Protein AF-A0A3L7YJM9-F1 (afdb_monomer_lite)

pLDDT: mean 88.93, std 14.05, range [40.62, 97.94]

Secondary structure (DSSP, 8-state):
-------TT-EEEEEEETTTTEEEEEETTS-EEEEEHHHHS--

Foldseek 3Di:
DPPPPPPQAAWPDWDDDVVQQWIWTQTPVRDIDIGHVVRVPDD

Structure (mmCIF, N/CA/C/O backbone):
data_AF-A0A3L7YJM9-F1
#
_entry.id   AF-A0A3L7YJM9-F1
#
loop_
_atom_site.group_PDB
_atom_site.id
_atom_site.type_symbol
_atom_site.label_atom_id
_atom_site.label_alt_id
_atom_site.label_comp_id
_atom_site.label_asym_id
_atom_site.label_entity_id
_atom_site.label_seq_id
_atom_site.pdbx_PDB_ins_code
_atom_site.Cartn_x
_atom_site.Cartn_y
_atom_site.Cartn_z
_atom_site.occupancy
_atom_site.B_iso_or_equiv
_atom_site.auth_seq_id
_atom_site.auth_comp_id
_atom_site.auth_asym_id
_atom_site.auth_atom_id
_atom_site.pdbx_PDB_model_num
ATOM 1 N N . MET A 1 1 ? -3.214 4.518 -28.246 1.00 40.62 1 MET A N 1
ATOM 2 C CA . MET A 1 1 ? -2.427 3.628 -27.367 1.00 40.62 1 MET A CA 1
ATOM 3 C C . MET A 1 1 ? -1.780 4.521 -26.327 1.00 40.62 1 MET A C 1
ATOM 5 O O . MET A 1 1 ? -1.117 5.468 -26.734 1.00 40.62 1 MET A O 1
ATOM 9 N N . ALA A 1 2 ? -2.073 4.329 -25.038 1.00 55.28 2 ALA A N 1
ATOM 10 C CA . ALA A 1 2 ? -1.425 5.103 -23.979 1.00 55.28 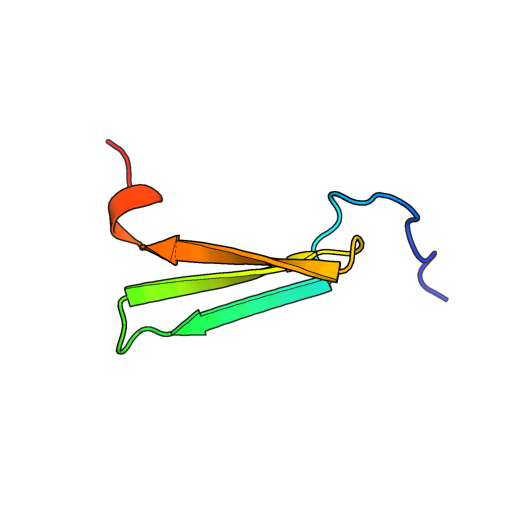2 ALA A CA 1
ATOM 11 C C . ALA A 1 2 ? 0.089 4.859 -24.065 1.00 55.28 2 ALA A C 1
ATOM 13 O O . ALA A 1 2 ? 0.521 3.720 -24.242 1.00 55.28 2 ALA A O 1
ATOM 14 N N . ARG A 1 3 ? 0.879 5.933 -24.055 1.00 56.72 3 ARG A N 1
ATOM 15 C CA . ARG A 1 3 ? 2.338 5.844 -24.030 1.00 56.72 3 ARG A CA 1
ATOM 16 C C . ARG A 1 3 ? 2.693 5.185 -22.701 1.00 56.72 3 ARG A C 1
ATOM 18 O O . ARG A 1 3 ? 2.325 5.732 -21.674 1.00 56.72 3 ARG A O 1
ATOM 25 N N . ALA A 1 4 ? 3.342 4.023 -22.727 1.00 59.03 4 ALA A N 1
ATOM 26 C CA . ALA A 1 4 ? 3.979 3.503 -21.525 1.00 59.03 4 ALA A CA 1
ATOM 27 C C . ALA A 1 4 ? 5.009 4.556 -21.106 1.00 59.03 4 ALA A C 1
ATOM 29 O O . ALA A 1 4 ? 5.941 4.835 -21.875 1.00 59.03 4 ALA A O 1
ATOM 30 N N . SER A 1 5 ? 4.787 5.240 -19.985 1.00 61.62 5 SER A N 1
ATOM 31 C CA . SER A 1 5 ? 5.799 6.145 -19.467 1.00 61.62 5 SER A CA 1
ATOM 32 C C . SER A 1 5 ? 6.905 5.258 -18.901 1.00 61.62 5 SER A C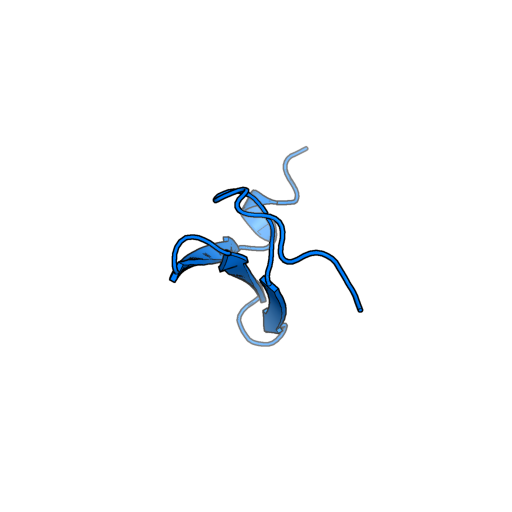 1
ATOM 34 O O . SER A 1 5 ? 6.661 4.355 -18.113 1.00 61.62 5 SER A O 1
ATOM 36 N N . ASN A 1 6 ? 8.147 5.481 -19.328 1.00 72.69 6 ASN A N 1
ATOM 37 C CA . ASN A 1 6 ? 9.317 4.855 -18.697 1.00 72.69 6 ASN A CA 1
ATOM 38 C C . ASN A 1 6 ? 9.694 5.593 -17.400 1.00 72.69 6 ASN A C 1
ATOM 40 O O . ASN A 1 6 ? 10.869 5.639 -17.038 1.00 72.69 6 ASN A O 1
ATOM 44 N N . ASP A 1 7 ? 8.732 6.263 -16.764 1.00 89.56 7 ASP A N 1
ATOM 45 C CA . ASP A 1 7 ? 8.971 6.988 -15.528 1.00 89.56 7 ASP A CA 1
ATOM 46 C C . ASP A 1 7 ? 8.853 5.988 -14.373 1.00 89.56 7 ASP A C 1
ATOM 48 O O . ASP A 1 7 ? 7.754 5.495 -14.125 1.00 89.56 7 ASP A O 1
ATOM 52 N N . PRO A 1 8 ? 9.951 5.659 -13.668 1.00 88.75 8 PRO A N 1
ATOM 53 C CA . PRO A 1 8 ? 9.911 4.702 -12.563 1.00 88.75 8 PRO A CA 1
ATOM 54 C C . PRO A 1 8 ? 8.995 5.158 -11.417 1.00 88.75 8 PRO A C 1
ATOM 56 O O . PRO A 1 8 ? 8.579 4.335 -10.610 1.00 88.75 8 PRO A O 1
ATOM 59 N N . THR A 1 9 ? 8.661 6.452 -11.355 1.00 92.38 9 THR A N 1
ATOM 60 C CA . THR A 1 9 ? 7.764 7.035 -10.350 1.00 92.38 9 THR A CA 1
ATOM 61 C C . THR A 1 9 ? 6.296 7.064 -10.785 1.00 92.38 9 THR A C 1
ATOM 63 O O . THR A 1 9 ? 5.451 7.589 -10.061 1.00 92.38 9 THR A O 1
ATOM 66 N N . GLU A 1 10 ? 5.956 6.503 -11.950 1.00 93.38 10 GLU A N 1
ATOM 67 C CA . GLU A 1 10 ? 4.567 6.388 -12.396 1.00 93.38 10 GLU A CA 1
ATOM 68 C C . GLU A 1 10 ? 3.842 5.256 -11.637 1.00 93.38 10 GLU A C 1
ATOM 70 O O . GLU A 1 10 ? 4.332 4.122 -11.610 1.00 93.38 10 GLU A O 1
ATOM 75 N N . PRO A 1 11 ? 2.675 5.520 -11.017 1.00 95.19 11 PRO A N 1
ATOM 76 C CA . PRO A 1 11 ? 1.868 4.472 -10.403 1.00 95.19 11 PRO A CA 1
ATOM 77 C C . PRO A 1 11 ? 1.127 3.662 -11.478 1.00 95.19 11 PRO A C 1
ATOM 79 O O . PRO A 1 11 ? 0.425 4.224 -12.319 1.00 95.19 11 PRO A O 1
ATOM 82 N N . ILE A 1 12 ? 1.247 2.335 -11.420 1.00 96.25 12 ILE A N 1
ATOM 83 C CA . ILE A 1 12 ? 0.534 1.389 -12.291 1.00 96.25 12 ILE A CA 1
ATOM 84 C C . ILE A 1 12 ? -0.829 1.017 -11.699 1.00 96.25 12 ILE A C 1
ATOM 86 O O . ILE A 1 12 ? -1.813 0.932 -12.434 1.00 96.25 12 ILE A O 1
ATOM 90 N N . ASP A 1 13 ? -0.892 0.778 -10.388 1.00 96.56 13 ASP A N 1
ATOM 91 C CA . ASP A 1 13 ? -2.119 0.397 -9.683 1.00 96.56 13 ASP A CA 1
ATOM 92 C C . ASP A 1 13 ? -2.152 1.016 -8.282 1.00 96.56 13 ASP A C 1
ATOM 94 O O . ASP A 1 13 ? -1.115 1.211 -7.642 1.00 96.56 13 ASP A O 1
ATOM 98 N N . ILE A 1 14 ? -3.357 1.333 -7.807 1.00 96.38 14 ILE A N 1
ATOM 99 C CA . ILE A 1 14 ? -3.593 1.879 -6.470 1.00 96.38 14 ILE A CA 1
ATOM 100 C C . ILE A 1 14 ? -4.739 1.101 -5.837 1.00 96.38 14 ILE A C 1
ATOM 102 O O . ILE A 1 14 ? -5.885 1.163 -6.289 1.00 96.38 14 ILE A O 1
ATOM 106 N N . ARG A 1 15 ? -4.440 0.417 -4.734 1.00 97.62 15 ARG A N 1
ATOM 107 C CA . ARG A 1 15 ? -5.406 -0.383 -3.978 1.00 97.62 15 ARG A CA 1
ATOM 108 C C . ARG A 1 15 ? -5.553 0.144 -2.563 1.00 97.62 15 ARG A C 1
ATOM 110 O O . ARG A 1 15 ? -4.596 0.611 -1.949 1.00 97.62 15 ARG A O 1
ATOM 117 N N . TYR A 1 16 ? -6.758 0.023 -2.024 1.00 95.12 16 TYR A N 1
ATOM 118 C CA . TYR A 1 16 ? -7.058 0.373 -0.642 1.00 95.12 16 TYR A CA 1
ATOM 119 C C . TYR A 1 16 ? -7.543 -0.856 0.124 1.00 95.12 16 TYR A C 1
ATOM 121 O O . TYR A 1 16 ? -8.410 -1.597 -0.338 1.00 95.12 16 TYR A O 1
ATOM 129 N N . ASP A 1 17 ? -7.001 -1.044 1.322 1.00 95.19 17 ASP A N 1
ATOM 130 C CA . ASP A 1 17 ? -7.456 -2.042 2.280 1.00 95.19 17 ASP A CA 1
ATOM 131 C C . ASP A 1 17 ? -7.939 -1.312 3.533 1.00 95.19 17 ASP A C 1
ATOM 133 O O . ASP A 1 17 ? -7.169 -0.925 4.416 1.00 95.19 17 ASP A O 1
ATOM 137 N N . ASN A 1 18 ? -9.253 -1.104 3.591 1.00 94.88 18 ASN A N 1
ATOM 138 C CA . ASN A 1 18 ? -9.894 -0.415 4.705 1.00 94.88 18 ASN A CA 1
ATOM 139 C C . ASN A 1 18 ? -9.950 -1.272 5.973 1.00 94.88 18 ASN A C 1
ATOM 141 O O . ASN A 1 18 ? -10.000 -0.713 7.064 1.00 94.88 18 ASN A O 1
ATOM 145 N N . SER A 1 19 ? -9.915 -2.603 5.852 1.00 96.38 19 SER A N 1
ATOM 146 C CA . SER A 1 19 ? -9.875 -3.495 7.014 1.00 96.38 19 SE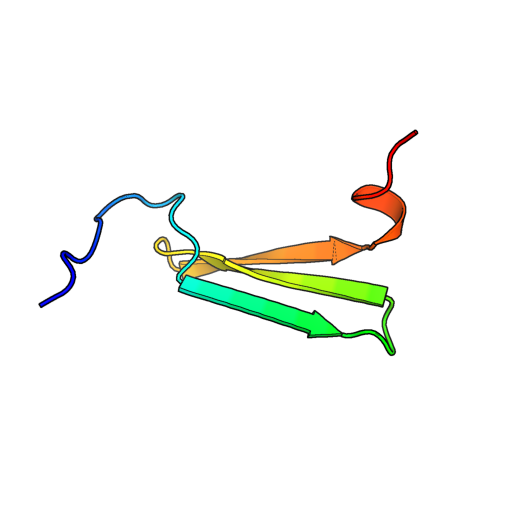R A CA 1
ATOM 147 C C . SER A 1 19 ? -8.541 -3.383 7.751 1.00 96.38 19 SER A C 1
ATOM 149 O O . SER A 1 19 ? -8.521 -3.460 8.976 1.00 96.38 19 SER A O 1
ATOM 151 N N . ASN A 1 20 ? -7.449 -3.133 7.022 1.00 95.31 20 ASN A N 1
ATOM 152 C CA . ASN A 1 20 ? -6.111 -2.921 7.582 1.00 95.31 20 ASN A CA 1
ATOM 153 C C . ASN A 1 20 ? -5.648 -1.450 7.569 1.00 95.31 20 ASN A C 1
ATOM 155 O O . ASN A 1 20 ? -4.484 -1.176 7.866 1.00 95.31 20 ASN A O 1
ATOM 159 N N . ALA A 1 21 ? -6.540 -0.510 7.237 1.00 96.56 21 ALA A N 1
ATOM 160 C CA . ALA A 1 21 ? -6.288 0.933 7.184 1.00 96.56 21 ALA A CA 1
ATOM 161 C C . ALA A 1 21 ? -5.003 1.324 6.419 1.00 96.56 21 ALA A C 1
ATOM 163 O O . ALA A 1 21 ? -4.173 2.098 6.917 1.00 96.56 21 ALA A O 1
ATOM 164 N N . ARG A 1 22 ? -4.821 0.773 5.211 1.00 97.31 22 ARG A N 1
ATOM 165 C CA . ARG A 1 22 ? -3.626 1.010 4.386 1.00 97.31 22 ARG A CA 1
ATOM 166 C C . ARG A 1 22 ? -3.928 1.214 2.902 1.00 97.31 22 ARG A C 1
ATOM 168 O O . ARG A 1 22 ? -4.898 0.680 2.369 1.00 97.31 22 ARG A O 1
ATOM 175 N N . LEU A 1 23 ? -3.045 1.963 2.249 1.00 97.88 23 LEU A N 1
ATOM 176 C CA . LEU A 1 23 ? -2.979 2.177 0.807 1.00 97.88 23 LEU A CA 1
ATOM 177 C C . LEU A 1 23 ? -1.778 1.413 0.246 1.00 97.88 23 LEU A C 1
ATOM 179 O O .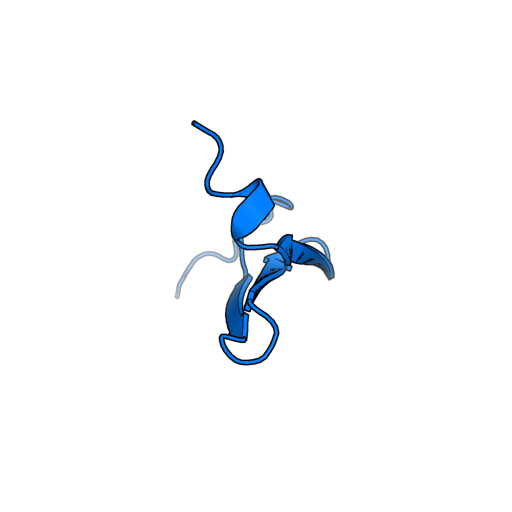 LEU A 1 23 ? -0.684 1.502 0.803 1.00 97.88 23 LEU A O 1
ATOM 183 N N . GLU A 1 24 ? -1.971 0.705 -0.856 1.00 97.94 24 GLU A N 1
ATOM 184 C CA . GLU A 1 24 ? -0.912 0.022 -1.595 1.00 97.94 24 GLU A CA 1
ATOM 185 C C . GLU A 1 24 ? -0.787 0.644 -2.986 1.00 97.94 24 GLU A C 1
ATOM 187 O O . GLU A 1 24 ? -1.800 0.890 -3.644 1.00 97.94 24 GLU A O 1
ATOM 192 N N . ILE A 1 25 ? 0.443 0.908 -3.420 1.00 97.31 25 ILE A N 1
ATOM 193 C CA . ILE A 1 25 ? 0.746 1.458 -4.744 1.00 97.31 25 ILE A CA 1
ATOM 194 C C . ILE A 1 25 ? 1.775 0.554 -5.407 1.00 97.31 25 ILE A C 1
ATOM 196 O O . ILE A 1 25 ? 2.856 0.361 -4.848 1.00 97.31 25 ILE A O 1
ATOM 200 N N . ASP A 1 26 ? 1.439 0.037 -6.584 1.00 97.50 26 ASP A N 1
ATOM 201 C CA . ASP A 1 26 ? 2.381 -0.662 -7.455 1.00 97.50 26 ASP A CA 1
ATOM 202 C C . ASP A 1 26 ? 2.946 0.348 -8.462 1.00 97.50 26 ASP A C 1
ATOM 204 O O . ASP A 1 26 ? 2.189 1.032 -9.156 1.00 97.50 26 ASP A O 1
ATOM 208 N N . TRP A 1 27 ? 4.270 0.467 -8.524 1.00 96.44 27 TRP A N 1
ATOM 209 C CA . TRP A 1 27 ? 4.984 1.446 -9.346 1.00 96.44 27 TRP A CA 1
ATOM 210 C C . TRP A 1 27 ? 5.545 0.822 -10.627 1.00 96.44 27 TRP A C 1
ATOM 212 O O . TRP A 1 27 ? 5.750 -0.392 -10.721 1.00 96.44 27 TRP A O 1
ATOM 222 N N . ALA A 1 28 ? 5.829 1.661 -11.624 1.00 95.19 28 ALA A N 1
ATOM 223 C CA . ALA A 1 28 ? 6.375 1.235 -12.911 1.00 95.19 28 ALA A CA 1
ATOM 224 C C . ALA A 1 28 ? 7.784 0.630 -12.845 1.00 95.19 28 ALA A C 1
ATOM 226 O O . ALA A 1 28 ? 8.170 -0.129 -13.735 1.00 95.19 28 ALA A O 1
ATOM 227 N N . ASP A 1 29 ? 8.534 0.903 -11.779 1.00 94.31 29 ASP A N 1
ATOM 228 C CA . ASP A 1 29 ? 9.816 0.254 -11.492 1.00 94.31 29 ASP A CA 1
ATOM 229 C C . ASP A 1 29 ? 9.679 -1.157 -10.882 1.00 94.31 29 ASP A C 1
ATOM 231 O O . ASP A 1 29 ? 10.682 -1.838 -10.659 1.00 94.31 29 ASP A O 1
ATOM 235 N N . GLY A 1 30 ? 8.446 -1.618 -10.648 1.00 94.62 30 GLY A N 1
ATOM 236 C CA . GLY A 1 30 ? 8.141 -2.916 -10.053 1.00 94.62 30 GLY A CA 1
ATOM 237 C C . GLY A 1 30 ? 8.184 -2.932 -8.524 1.00 94.62 30 GLY A C 1
ATOM 238 O O . GLY A 1 30 ? 8.027 -4.001 -7.931 1.00 94.62 30 GLY A O 1
ATOM 239 N N . VAL A 1 31 ? 8.394 -1.786 -7.870 1.00 96.50 31 VAL A N 1
ATOM 240 C CA . VAL A 1 31 ? 8.301 -1.661 -6.413 1.00 96.50 31 VAL A CA 1
ATOM 241 C C . VAL A 1 31 ? 6.837 -1.523 -5.997 1.00 96.50 31 VAL A C 1
ATOM 243 O O . VAL A 1 31 ? 6.044 -0.854 -6.655 1.00 96.50 31 VAL A O 1
ATOM 246 N N . THR A 1 32 ? 6.486 -2.100 -4.848 1.00 97.00 32 THR A N 1
ATOM 247 C CA . THR A 1 32 ? 5.209 -1.843 -4.171 1.00 97.00 32 THR A CA 1
ATOM 248 C C . THR A 1 32 ? 5.460 -1.039 -2.902 1.00 97.00 32 THR A C 1
ATOM 250 O O . THR A 1 32 ? 6.270 -1.424 -2.056 1.00 97.00 32 THR A O 1
ATOM 253 N N . SER A 1 33 ? 4.752 0.075 -2.741 1.00 96.88 33 SER A N 1
ATOM 254 C CA . SER A 1 33 ? 4.740 0.859 -1.503 1.00 96.88 33 SER A CA 1
ATOM 255 C C . SER A 1 33 ? 3.455 0.629 -0.721 1.00 96.88 33 SER A C 1
ATOM 257 O O . SER A 1 33 ? 2.377 0.551 -1.303 1.00 96.88 33 SER A O 1
ATOM 259 N N . VAL A 1 34 ? 3.565 0.553 0.608 1.00 97.38 34 VAL A N 1
ATOM 260 C CA . VAL A 1 34 ? 2.422 0.383 1.513 1.00 97.38 34 VAL A CA 1
ATOM 261 C C . VAL A 1 34 ? 2.430 1.491 2.556 1.00 97.38 34 VAL A C 1
ATOM 263 O O . VAL A 1 34 ? 3.357 1.596 3.359 1.00 97.38 34 VAL A O 1
ATOM 266 N N . TYR A 1 35 ? 1.372 2.295 2.574 1.00 96.38 35 TYR A N 1
ATOM 267 C CA . TYR A 1 35 ? 1.214 3.417 3.490 1.00 96.38 35 TYR A CA 1
ATOM 268 C C . TYR A 1 35 ? 0.041 3.177 4.431 1.00 96.38 35 TYR A C 1
ATOM 270 O O . TYR A 1 35 ? -1.080 2.932 3.991 1.00 96.38 35 TYR A O 1
ATOM 278 N N . ARG A 1 36 ? 0.267 3.299 5.741 1.00 96.19 36 ARG A N 1
ATOM 279 C CA . ARG A 1 36 ? -0.840 3.359 6.706 1.00 96.19 36 ARG A CA 1
ATOM 280 C C . ARG A 1 36 ? -1.554 4.701 6.583 1.00 96.19 36 ARG A C 1
ATOM 282 O O . ARG A 1 36 ? -0.900 5.726 6.407 1.00 96.19 36 ARG A O 1
ATOM 289 N N . TYR A 1 37 ? -2.877 4.712 6.719 1.00 95.12 37 TYR A N 1
ATOM 290 C CA . TYR A 1 37 ? -3.663 5.947 6.607 1.00 95.12 37 TYR A CA 1
ATOM 291 C C . TYR A 1 37 ? -3.262 7.006 7.633 1.00 95.12 37 TYR A C 1
ATOM 293 O O . TYR A 1 37 ? -3.262 8.186 7.301 1.00 95.12 37 TYR A O 1
ATOM 301 N N . GLU A 1 38 ? -2.865 6.584 8.834 1.00 93.69 38 GLU A N 1
ATOM 302 C CA . GLU A 1 38 ? -2.321 7.467 9.873 1.00 93.69 38 GLU A CA 1
ATOM 303 C C . GLU A 1 38 ? -1.118 8.273 9.366 1.00 93.69 38 GLU A C 1
ATOM 305 O O . GLU A 1 38 ? -1.061 9.479 9.560 1.00 93.69 38 GLU A O 1
ATOM 310 N N . PHE A 1 39 ? -0.198 7.631 8.642 1.00 92.94 39 PHE A N 1
ATOM 311 C CA .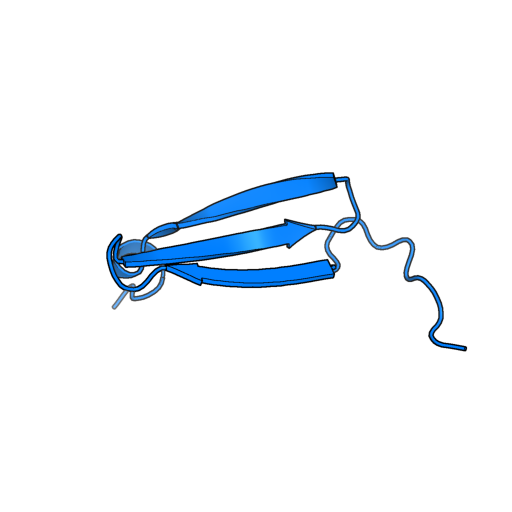 PHE A 1 39 ? 0.973 8.303 8.078 1.00 92.94 39 PHE A CA 1
ATOM 312 C C . PHE A 1 39 ? 0.598 9.298 6.969 1.00 92.94 39 PHE A C 1
ATOM 314 O O . PHE A 1 39 ? 1.198 10.362 6.863 1.00 92.94 39 PHE A O 1
ATOM 321 N N . LEU A 1 40 ? -0.399 8.963 6.142 1.00 91.50 40 LEU A N 1
ATOM 322 C CA . LEU A 1 40 ? -0.859 9.828 5.047 1.00 91.50 40 LEU A CA 1
ATOM 323 C C . LEU A 1 40 ? -1.658 11.043 5.539 1.00 91.50 40 LEU A C 1
ATOM 325 O O . LEU A 1 40 ? -1.714 12.066 4.861 1.00 91.50 40 LEU A O 1
ATOM 329 N N . ARG A 1 41 ? -2.303 10.921 6.700 1.00 88.62 41 ARG A N 1
ATOM 330 C CA . ARG A 1 41 ? -3.094 11.965 7.361 1.00 88.62 41 ARG A CA 1
ATOM 331 C C . ARG A 1 41 ? -2.240 12.721 8.382 1.00 88.62 41 ARG A C 1
ATOM 333 O O . ARG A 1 41 ? -2.618 12.829 9.543 1.00 88.62 41 ARG A O 1
ATOM 340 N N . TRP A 1 42 ? -1.091 13.229 7.949 1.00 79.62 42 TRP A N 1
ATOM 341 C CA . TRP A 1 42 ? -0.269 14.098 8.789 1.00 79.62 42 TRP A CA 1
ATOM 342 C C . TRP A 1 42 ? -0.932 15.483 8.912 1.00 79.62 42 TRP A C 1
ATOM 344 O O . TRP A 1 42 ? -1.191 16.117 7.887 1.00 79.62 42 TRP A O 1
ATOM 354 N N . GLU A 1 43 ? -1.217 15.930 10.143 1.00 68.06 43 GLU A N 1
ATOM 355 C CA . GLU A 1 43 ? -1.688 17.293 10.474 1.00 68.06 43 GLU A CA 1
ATOM 356 C C . GLU A 1 43 ? -0.530 18.247 10.803 1.00 68.06 43 GLU A C 1
ATOM 358 O O . GLU A 1 43 ? 0.443 17.815 11.468 1.00 68.06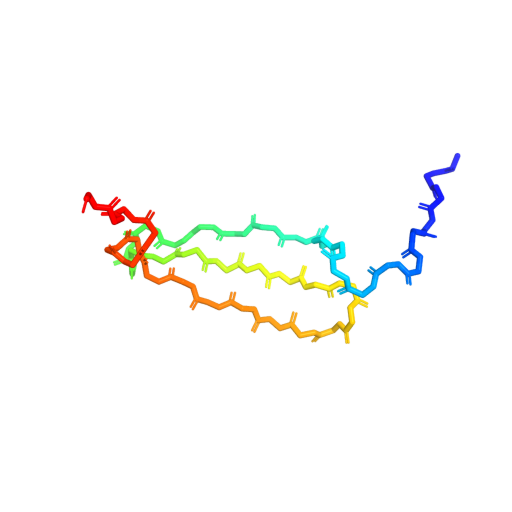 43 GLU A O 1
#

Radius of gyration: 12.51 Å; chains: 1; bounding box: 20×21×38 Å

Sequence (43 aa):
MARASNDPTEPIDIRYDNSNARLEIDWADGVTSVYRYEFLRWE